Protein AF-A0A3N1AU48-F1 (afdb_monomer_lite)

Secondary structure (DSSP, 8-state):
----PPPSSPTTTTTT-BEEEEES---HHHHHHHHHTTPBPSTT-SS--SEEEEE-GGGG-TTS---TTHHHHHHHHHHHHHHHHHHHHTTSS-EEEEEEEE---SHHHHHHHHHHHHHHHHHHHHHGGGTEEEEEEEE-SS--HHHHHHHHHHHHSGGGTT--S-EEE-PPPP--TT---

Foldseek 3Di:
DPPQDDAPDDFLLQAVAEEEELADDDDPLLVVLLVRNHYDYPPDDPAFGQEYEHACAVLCDQPPDPDPCSLVVSLVSQVVSVVVSVVSCPPHLEHEYEYEYEQHDDDSSVSNLVSQLVVQQVCCVVCVVSLYAYEYEYEHSDHRSRVVSNVSSCRSHCVCSVPHSYYHYDDDPPPDPPDDD

Structure (mmCIF, N/CA/C/O backbone):
data_AF-A0A3N1AU48-F1
#
_entry.id   AF-A0A3N1AU48-F1
#
loop_
_atom_site.group_PDB
_atom_site.id
_atom_site.type_symbol
_atom_site.label_atom_id
_atom_site.label_alt_id
_atom_site.label_comp_id
_atom_site.label_asym_id
_atom_site.label_entity_id
_atom_site.label_seq_id
_atom_site.pdbx_PDB_ins_code
_atom_site.Cartn_x
_atom_site.Cartn_y
_atom_site.Cartn_z
_atom_site.occupancy
_atom_site.B_iso_or_equiv
_atom_site.auth_seq_id
_atom_site.auth_comp_id
_atom_site.auth_asym_id
_atom_site.auth_atom_id
_atom_site.pdbx_PDB_model_num
ATOM 1 N N . MET A 1 1 ? 1.019 16.819 -23.916 1.00 36.50 1 MET A N 1
ATOM 2 C CA . MET A 1 1 ? -0.123 17.226 -23.070 1.00 36.50 1 MET A CA 1
ATOM 3 C C . MET A 1 1 ? -0.534 16.026 -22.232 1.00 36.50 1 MET A C 1
ATOM 5 O O . MET A 1 1 ? -1.068 15.076 -22.783 1.00 36.50 1 MET A O 1
ATOM 9 N N . THR A 1 2 ? -0.212 16.002 -20.940 1.00 41.62 2 THR A N 1
ATOM 10 C CA . THR A 1 2 ? -0.710 14.973 -20.015 1.00 41.62 2 THR A CA 1
ATOM 11 C C . THR A 1 2 ? -2.161 15.295 -19.687 1.00 41.62 2 THR A C 1
ATOM 13 O O . THR A 1 2 ? -2.435 16.234 -18.943 1.00 41.62 2 THR A O 1
ATOM 16 N N . THR A 1 3 ? -3.098 14.564 -20.285 1.00 46.34 3 THR A N 1
ATOM 17 C CA . THR A 1 3 ? -4.510 14.586 -19.889 1.00 46.34 3 THR A CA 1
ATOM 18 C C . THR A 1 3 ? -4.607 14.238 -18.407 1.00 46.34 3 THR A C 1
ATOM 20 O O . THR A 1 3 ? -4.324 13.106 -18.019 1.00 46.34 3 THR A O 1
ATOM 23 N N . SER A 1 4 ? -4.963 15.224 -17.580 1.00 55.22 4 SER A N 1
ATOM 24 C CA . SER A 1 4 ? -5.292 15.010 -16.172 1.00 55.22 4 SER A CA 1
ATOM 25 C C . SER A 1 4 ? -6.537 14.130 -16.118 1.00 55.22 4 SER A C 1
ATOM 27 O O . SER A 1 4 ? -7.616 14.544 -16.544 1.00 55.22 4 SER A O 1
ATOM 29 N N . GLN A 1 5 ? -6.373 12.877 -15.704 1.00 69.00 5 GLN A N 1
ATOM 30 C CA . GLN A 1 5 ? -7.496 11.970 -15.507 1.00 69.00 5 GLN A CA 1
ATOM 31 C C . GLN A 1 5 ? -8.260 12.434 -14.260 1.00 69.00 5 GLN A C 1
ATOM 33 O O . GLN A 1 5 ? -7.636 12.778 -13.261 1.00 69.00 5 GLN A O 1
ATOM 38 N N . ALA A 1 6 ? -9.592 12.487 -14.321 1.00 78.81 6 ALA A N 1
ATOM 39 C CA . ALA A 1 6 ? -10.407 12.825 -13.156 1.00 78.81 6 ALA A CA 1
ATOM 40 C C . ALA A 1 6 ? -10.319 11.710 -12.098 1.00 78.81 6 ALA A C 1
ATOM 42 O O . ALA A 1 6 ? -10.242 10.533 -12.457 1.00 78.81 6 ALA A O 1
ATOM 43 N N . SER A 1 7 ? -10.332 12.088 -10.816 1.00 83.88 7 SER A N 1
ATOM 44 C CA . SER A 1 7 ? -10.373 11.138 -9.697 1.00 83.88 7 SER A CA 1
ATOM 45 C C . SER A 1 7 ? -11.644 10.291 -9.742 1.00 83.88 7 SER A C 1
ATOM 47 O O . SER A 1 7 ? -12.717 10.803 -10.072 1.00 83.88 7 SER A O 1
ATOM 49 N N . CYS A 1 8 ? -11.540 9.014 -9.375 1.00 86.69 8 CYS A N 1
ATOM 50 C CA . CYS A 1 8 ? -12.708 8.167 -9.117 1.00 86.69 8 CYS A CA 1
ATOM 51 C C . CYS A 1 8 ? -13.204 8.233 -7.661 1.00 86.69 8 CYS A C 1
ATOM 53 O O . CYS A 1 8 ? -14.245 7.654 -7.346 1.00 86.69 8 CYS A O 1
ATOM 55 N N . LEU A 1 9 ? -12.487 8.933 -6.776 1.00 87.50 9 LEU A N 1
ATOM 56 C CA . LEU A 1 9 ? -12.892 9.157 -5.394 1.00 87.50 9 LEU A CA 1
ATOM 57 C C . LEU A 1 9 ? -13.677 10.464 -5.258 1.00 87.50 9 LEU A C 1
ATOM 59 O O . LEU A 1 9 ? -13.436 11.447 -5.957 1.00 87.50 9 LEU A O 1
ATOM 63 N N . ALA A 1 10 ? -14.616 10.482 -4.312 1.00 84.62 10 ALA A N 1
ATOM 64 C CA . ALA A 1 10 ? -15.318 11.705 -3.951 1.00 84.62 10 ALA A CA 1
ATOM 65 C C . ALA A 1 10 ? -14.347 12.727 -3.336 1.00 84.62 10 ALA A C 1
ATOM 67 O O . ALA A 1 10 ? -13.411 12.369 -2.615 1.00 84.62 10 ALA A O 1
ATOM 68 N N . ALA A 1 11 ? -14.604 14.015 -3.571 1.00 82.44 11 ALA A N 1
ATOM 69 C CA . ALA A 1 11 ? -13.890 15.081 -2.879 1.00 82.44 11 ALA A CA 1
ATOM 70 C C . ALA A 1 11 ? -14.036 14.907 -1.356 1.00 82.44 11 ALA A C 1
ATOM 72 O O . ALA A 1 11 ? -15.129 14.636 -0.857 1.00 82.44 11 ALA A O 1
ATOM 73 N N . GLY A 1 12 ? -12.931 15.032 -0.620 1.00 82.38 12 GLY A N 1
ATOM 74 C CA . GLY A 1 12 ? -12.924 14.832 0.831 1.00 82.38 12 GLY A CA 1
ATOM 75 C C . GLY A 1 12 ? -12.967 13.369 1.292 1.00 82.38 12 GLY A C 1
ATOM 76 O O . GLY A 1 12 ? -13.109 13.138 2.493 1.00 82.38 12 GLY A O 1
ATOM 77 N N . ALA A 1 13 ? -12.807 12.378 0.404 1.00 85.50 13 ALA A N 1
ATOM 78 C CA . ALA A 1 13 ? -12.743 10.957 0.779 1.00 85.50 13 ALA A CA 1
ATOM 79 C C . ALA A 1 13 ? -11.662 10.632 1.834 1.00 85.50 13 ALA A C 1
ATOM 81 O O . ALA A 1 13 ? -11.768 9.626 2.535 1.00 85.50 13 ALA A O 1
ATOM 82 N N . LEU A 1 14 ? -10.642 11.485 1.966 1.00 86.19 14 LEU A N 1
ATOM 83 C CA . LEU A 1 14 ? -9.545 11.358 2.929 1.00 86.19 14 LEU A CA 1
ATOM 84 C C . LEU A 1 14 ? -9.630 12.367 4.074 1.00 86.19 14 LEU A C 1
ATOM 86 O O . LEU A 1 14 ? -8.651 12.539 4.794 1.00 86.19 14 LEU A O 1
ATOM 90 N N . THR A 1 15 ? -10.772 13.031 4.267 1.00 87.81 15 THR A N 1
ATOM 91 C CA . THR A 1 15 ? -10.934 14.020 5.342 1.00 87.81 15 THR A CA 1
ATOM 92 C C . THR A 1 15 ? -10.573 13.407 6.694 1.00 87.81 15 THR A C 1
ATOM 94 O O . THR A 1 15 ? -11.139 12.394 7.105 1.00 87.81 15 THR A O 1
ATOM 97 N N . GLY A 1 16 ? -9.612 14.027 7.383 1.00 83.19 16 GLY A N 1
ATOM 98 C CA . GLY A 1 16 ? -9.119 13.566 8.682 1.00 83.19 16 GLY A CA 1
ATOM 99 C C . GLY A 1 16 ? -8.144 12.386 8.620 1.00 83.19 16 GLY A C 1
ATOM 100 O O . GLY A 1 16 ? -7.683 11.958 9.673 1.00 83.19 16 GLY A O 1
ATOM 101 N N . ARG A 1 17 ? -7.806 11.885 7.423 1.00 88.62 17 ARG A N 1
ATOM 102 C CA . ARG A 1 17 ? -6.829 10.809 7.231 1.00 88.62 17 ARG A CA 1
ATOM 103 C C . ARG A 1 17 ? -5.424 11.360 7.045 1.00 88.62 17 ARG A C 1
ATOM 105 O O . ARG A 1 17 ? -5.223 12.374 6.371 1.00 88.62 17 ARG A O 1
ATOM 112 N N . THR A 1 18 ? -4.450 10.656 7.601 1.00 91.00 18 THR A N 1
ATOM 113 C CA . THR A 1 18 ? -3.036 11.032 7.556 1.00 91.00 18 THR A CA 1
ATOM 114 C C . THR A 1 18 ? -2.240 9.965 6.819 1.00 91.00 18 THR A C 1
ATOM 116 O O . THR A 1 18 ? -2.317 8.781 7.150 1.00 91.00 18 THR A O 1
ATOM 119 N N . ILE A 1 19 ? -1.466 10.392 5.820 1.00 92.06 19 ILE A N 1
ATOM 120 C CA . ILE A 1 19 ? -0.610 9.517 5.015 1.00 92.06 19 ILE A CA 1
ATOM 121 C C . ILE A 1 19 ? 0.837 9.973 5.176 1.00 92.06 19 ILE A C 1
ATOM 123 O O . ILE A 1 19 ? 1.136 11.157 5.012 1.00 92.06 19 ILE A O 1
ATOM 127 N N . VAL A 1 20 ? 1.730 9.043 5.510 1.00 92.56 20 VAL A N 1
ATOM 128 C CA . VAL A 1 20 ? 3.139 9.333 5.817 1.00 92.56 20 VAL A CA 1
ATOM 129 C C . VAL A 1 20 ? 4.056 8.494 4.939 1.00 92.56 20 VAL A C 1
ATOM 131 O O . VAL A 1 20 ? 3.786 7.322 4.703 1.00 92.56 20 VAL A O 1
ATOM 134 N N . TRP A 1 21 ? 5.164 9.079 4.485 1.00 93.00 21 TRP A N 1
ATOM 135 C CA . TRP A 1 21 ? 6.211 8.371 3.754 1.00 93.00 21 TRP A CA 1
ATOM 136 C C . TRP A 1 21 ? 7.376 8.059 4.686 1.00 93.00 21 TRP A C 1
ATOM 138 O O . TRP A 1 21 ? 7.904 8.959 5.335 1.00 93.00 21 TRP A O 1
ATOM 148 N N . VAL A 1 22 ? 7.782 6.790 4.732 1.00 92.94 22 VAL A N 1
ATOM 149 C CA . VAL A 1 22 ? 8.980 6.329 5.466 1.00 92.94 22 VAL A CA 1
ATOM 150 C C . VAL A 1 22 ? 10.156 6.026 4.541 1.00 92.94 22 VAL A C 1
ATOM 152 O O . VAL A 1 22 ? 11.293 5.930 4.993 1.00 92.94 22 VAL A O 1
ATOM 155 N N . ALA A 1 23 ? 9.887 5.876 3.245 1.00 91.06 23 ALA A N 1
ATOM 156 C CA . ALA A 1 23 ? 10.885 5.720 2.197 1.00 91.06 23 ALA A CA 1
ATOM 157 C C . ALA A 1 23 ? 10.369 6.355 0.901 1.00 91.06 23 ALA A C 1
ATOM 159 O O . ALA A 1 23 ? 9.167 6.307 0.621 1.00 91.06 23 ALA A O 1
ATOM 160 N N . GLY A 1 24 ? 11.290 6.942 0.134 1.00 86.81 24 GLY A N 1
ATOM 161 C CA . GLY A 1 24 ? 10.969 7.769 -1.028 1.00 86.81 24 GLY A CA 1
ATOM 162 C C . GLY A 1 24 ? 10.262 9.074 -0.647 1.00 86.81 24 GLY A C 1
ATOM 163 O O . GLY A 1 24 ? 10.030 9.361 0.529 1.00 86.81 24 GLY A O 1
ATOM 164 N N . ALA A 1 25 ? 9.929 9.883 -1.651 1.00 86.44 25 ALA A N 1
ATOM 165 C CA . ALA A 1 25 ? 9.187 11.124 -1.461 1.00 86.44 25 ALA A CA 1
ATOM 166 C C . ALA A 1 25 ? 8.046 11.220 -2.483 1.00 86.44 25 ALA A C 1
ATOM 168 O O . ALA A 1 25 ? 8.261 10.938 -3.667 1.00 86.44 25 ALA A O 1
ATOM 169 N N . PRO A 1 26 ? 6.835 11.632 -2.068 1.00 89.00 26 PRO A N 1
ATOM 170 C CA . PRO A 1 26 ? 5.759 11.863 -3.013 1.00 89.00 26 PRO A CA 1
ATOM 171 C C . PRO A 1 26 ? 6.129 13.028 -3.932 1.00 89.00 26 PRO A C 1
ATOM 173 O O . PRO A 1 26 ? 6.660 14.052 -3.498 1.00 89.00 26 PRO A O 1
ATOM 176 N N . THR A 1 27 ? 5.822 12.891 -5.221 1.00 89.38 27 THR A N 1
ATOM 177 C CA . THR A 1 27 ? 5.987 14.002 -6.160 1.00 89.38 27 THR A CA 1
ATOM 178 C C . THR A 1 27 ? 5.031 15.144 -5.794 1.00 89.38 27 THR A C 1
ATOM 180 O O . THR A 1 27 ? 3.947 14.883 -5.265 1.00 89.38 27 THR A O 1
ATOM 183 N N . PRO A 1 28 ? 5.351 16.411 -6.125 1.00 89.81 28 PRO A N 1
ATOM 184 C CA . PRO A 1 28 ? 4.457 17.539 -5.847 1.00 89.81 28 PRO A CA 1
ATOM 185 C C . PRO A 1 28 ? 3.042 17.345 -6.410 1.00 89.81 28 PRO A C 1
ATOM 187 O O . PRO A 1 28 ? 2.060 17.709 -5.768 1.00 89.81 28 PRO A O 1
ATOM 190 N N . ALA A 1 29 ? 2.931 16.709 -7.580 1.00 89.62 29 ALA A N 1
ATOM 191 C CA . ALA A 1 29 ? 1.651 16.382 -8.199 1.00 89.62 29 ALA A CA 1
ATOM 192 C C . ALA A 1 29 ? 0.854 15.343 -7.388 1.00 89.62 29 ALA A C 1
ATOM 194 O O . ALA A 1 29 ? -0.354 15.499 -7.223 1.00 89.62 29 ALA A O 1
ATOM 195 N N . LEU A 1 30 ? 1.515 14.307 -6.855 1.00 90.62 30 LEU A N 1
ATOM 196 C CA . LEU A 1 30 ? 0.865 13.314 -5.995 1.00 90.62 30 LEU A CA 1
ATOM 197 C C . LEU A 1 30 ? 0.408 13.943 -4.676 1.00 90.62 30 LEU A C 1
ATOM 199 O O . LEU A 1 30 ? -0.720 13.711 -4.247 1.00 90.62 30 LEU A O 1
ATOM 203 N N . THR A 1 31 ? 1.246 14.789 -4.073 1.00 90.44 31 THR A N 1
ATOM 204 C CA . THR A 1 31 ? 0.895 15.544 -2.864 1.00 90.44 31 THR A CA 1
ATOM 205 C C . THR A 1 31 ? -0.330 16.428 -3.097 1.00 90.44 31 THR A C 1
ATOM 207 O O . THR A 1 31 ? -1.257 16.409 -2.291 1.00 90.44 31 THR A O 1
ATOM 210 N N . ALA A 1 32 ? -0.379 17.155 -4.219 1.00 89.62 32 ALA A N 1
ATOM 211 C CA . ALA A 1 32 ? -1.526 17.989 -4.575 1.00 89.62 32 ALA A CA 1
ATOM 212 C C . ALA A 1 32 ? -2.804 17.163 -4.811 1.00 89.62 32 ALA A C 1
ATOM 214 O O . ALA A 1 32 ? -3.872 17.549 -4.340 1.00 89.62 32 ALA A O 1
ATOM 215 N N . ALA A 1 33 ? -2.701 16.011 -5.483 1.00 90.56 33 ALA A N 1
ATOM 216 C CA . ALA A 1 33 ? -3.840 15.123 -5.714 1.00 90.56 33 ALA A CA 1
ATOM 217 C C . ALA A 1 33 ? -4.414 14.569 -4.397 1.00 90.56 33 ALA A C 1
ATOM 219 O O . ALA A 1 33 ? -5.624 14.610 -4.184 1.00 90.56 33 ALA A O 1
ATOM 220 N N . LEU A 1 34 ? -3.555 14.118 -3.478 1.00 90.81 34 LEU A N 1
ATOM 221 C CA . LEU A 1 34 ? -3.978 13.628 -2.160 1.00 90.81 34 LEU A CA 1
ATOM 222 C C . LEU A 1 34 ? -4.554 14.743 -1.277 1.00 90.81 34 LEU A C 1
ATOM 224 O O . LEU A 1 34 ? -5.540 14.520 -0.574 1.00 90.81 34 LEU A O 1
ATOM 228 N N . ALA A 1 35 ? -3.992 15.953 -1.347 1.00 88.94 35 ALA A N 1
ATOM 229 C CA . ALA A 1 35 ? -4.548 17.122 -0.670 1.00 88.94 35 ALA A CA 1
ATOM 230 C C . ALA A 1 35 ? -5.944 17.480 -1.212 1.00 88.94 35 ALA A C 1
ATOM 232 O O . ALA A 1 35 ? -6.845 17.768 -0.426 1.00 88.94 35 ALA A O 1
ATOM 233 N N . GLY A 1 36 ? -6.162 17.378 -2.529 1.00 87.38 36 GLY A N 1
ATOM 234 C CA . GLY A 1 36 ? -7.481 17.548 -3.152 1.00 87.38 36 GLY A CA 1
ATOM 235 C C . GLY A 1 36 ? -8.522 16.518 -2.691 1.00 87.38 36 GLY A C 1
ATOM 236 O O . GLY A 1 36 ? -9.716 16.810 -2.662 1.00 87.38 36 GLY A O 1
ATOM 237 N N . LEU A 1 37 ? -8.075 15.335 -2.259 1.00 87.69 37 LEU A N 1
ATOM 238 C CA . LEU A 1 37 ? -8.918 14.312 -1.633 1.00 87.69 37 LEU A CA 1
ATOM 239 C C . LEU A 1 37 ? -9.138 14.537 -0.125 1.00 87.69 37 LEU A C 1
ATOM 241 O O . LEU A 1 37 ? -9.941 13.825 0.477 1.00 87.69 37 LEU A O 1
ATOM 245 N N . GLY A 1 38 ? -8.468 15.520 0.485 1.00 86.69 38 GLY A N 1
ATOM 246 C CA . GLY A 1 38 ? -8.615 15.888 1.898 1.00 86.69 38 GLY A CA 1
ATOM 247 C C . GLY A 1 38 ? -7.587 15.271 2.852 1.00 86.69 38 GLY A C 1
ATOM 248 O O . GLY A 1 38 ? -7.783 15.359 4.065 1.00 86.69 38 GLY A O 1
ATOM 249 N N . ALA A 1 39 ? -6.510 14.656 2.343 1.00 86.12 39 ALA A N 1
ATOM 250 C CA . ALA A 1 39 ? -5.462 14.078 3.187 1.00 86.12 39 ALA A CA 1
ATOM 251 C C . ALA A 1 39 ? -4.698 15.165 3.961 1.00 86.12 39 ALA A C 1
ATOM 253 O O . ALA A 1 39 ? -4.319 16.201 3.405 1.00 86.12 39 ALA A O 1
ATOM 254 N N . ARG A 1 40 ? -4.427 14.914 5.245 1.00 82.50 40 ARG A N 1
ATOM 255 C CA . ARG A 1 40 ? -3.678 15.839 6.101 1.00 82.50 40 ARG A CA 1
ATOM 256 C C . ARG A 1 40 ? -2.163 15.644 5.926 1.00 82.50 40 ARG A C 1
ATOM 258 O O . ARG A 1 40 ? -1.707 14.499 5.899 1.00 82.50 40 ARG A O 1
ATOM 265 N N . PRO A 1 41 ? -1.362 16.727 5.859 1.00 68.75 41 PRO A N 1
ATOM 266 C CA . PRO A 1 41 ? 0.091 16.608 5.835 1.00 68.75 41 PRO A CA 1
ATOM 267 C C . PRO A 1 41 ? 0.643 16.053 7.165 1.00 68.75 41 PRO A C 1
ATOM 269 O O . PRO A 1 41 ? 0.029 16.270 8.214 1.00 68.75 41 PRO A O 1
ATOM 272 N N . PRO A 1 42 ? 1.837 15.428 7.162 1.00 63.69 42 PRO A N 1
ATOM 273 C CA . PRO A 1 42 ? 2.423 14.769 8.341 1.00 63.69 42 PRO A CA 1
ATOM 274 C C . PRO A 1 42 ? 2.727 15.686 9.543 1.00 63.69 42 PRO A C 1
ATOM 276 O O . PRO A 1 42 ? 3.040 15.204 10.625 1.00 63.69 42 PRO A O 1
ATOM 279 N N . GLY A 1 43 ? 2.670 17.011 9.375 1.00 50.38 43 GLY A N 1
ATOM 280 C CA . GLY A 1 43 ? 3.285 17.993 10.278 1.00 50.38 43 GLY A CA 1
ATOM 281 C C . GLY A 1 43 ? 2.600 18.263 11.624 1.00 50.38 43 GLY A C 1
ATOM 282 O O . GLY A 1 43 ? 2.917 19.276 12.236 1.00 50.38 43 GLY A O 1
ATOM 283 N N . ALA A 1 44 ? 1.650 17.442 12.088 1.00 47.81 44 ALA A N 1
ATOM 284 C CA . ALA A 1 44 ? 0.903 17.750 13.320 1.00 47.81 44 ALA A CA 1
ATOM 285 C C . ALA A 1 44 ? 0.322 16.537 14.073 1.00 47.81 44 ALA A C 1
ATOM 287 O O . ALA A 1 44 ? -0.641 16.696 14.827 1.00 47.81 44 ALA A O 1
ATOM 288 N N . ALA A 1 45 ? 0.821 15.323 13.844 1.00 52.38 45 ALA A N 1
ATOM 289 C CA . ALA A 1 45 ? 0.149 14.127 14.337 1.00 52.38 45 ALA A CA 1
ATOM 290 C C . ALA A 1 45 ? 0.689 13.696 15.716 1.00 52.38 45 ALA A C 1
ATOM 292 O O . ALA A 1 45 ? 1.730 13.062 15.829 1.00 52.38 45 ALA A O 1
ATOM 293 N N . THR A 1 46 ? -0.055 14.017 16.778 1.00 59.97 46 THR A N 1
ATOM 294 C CA . THR A 1 46 ? 0.003 13.304 18.073 1.00 59.97 46 THR A CA 1
ATOM 295 C C . THR A 1 46 ? -0.667 11.925 17.998 1.00 59.97 46 THR A C 1
ATOM 297 O O . THR A 1 46 ? -0.730 11.197 18.984 1.00 59.97 46 THR A O 1
ATOM 300 N N . THR A 1 47 ? -1.207 11.588 16.827 1.00 74.56 47 THR A N 1
ATOM 301 C CA . THR A 1 47 ? -1.976 10.390 16.508 1.00 74.56 47 THR A CA 1
ATOM 302 C C . THR A 1 47 ? -1.245 9.596 15.424 1.00 74.56 47 THR A C 1
ATOM 304 O O . THR A 1 47 ? -0.628 10.192 14.541 1.00 74.56 47 THR A O 1
ATOM 307 N N . PRO A 1 48 ? -1.289 8.261 15.471 1.00 85.69 48 PRO A N 1
ATOM 308 C CA . PRO A 1 48 ? -0.650 7.435 14.457 1.00 85.69 48 PRO A CA 1
ATOM 309 C C . PRO A 1 48 ? -1.319 7.609 13.081 1.00 85.69 48 PRO A C 1
ATOM 311 O O . PRO A 1 48 ? -2.516 7.903 13.015 1.00 85.69 48 PRO A O 1
ATOM 314 N N . PRO A 1 49 ? -0.564 7.453 11.976 1.00 90.56 49 PRO A N 1
ATOM 315 C CA . PRO A 1 49 ? -1.080 7.647 10.626 1.00 90.56 49 PRO A CA 1
ATOM 316 C C . PRO A 1 49 ? -2.014 6.511 10.190 1.00 90.56 49 PRO A C 1
ATOM 318 O O . PRO A 1 49 ? -1.839 5.360 10.579 1.00 90.56 49 PRO A O 1
ATOM 321 N N . ASP A 1 50 ? -2.965 6.814 9.304 1.00 91.88 50 ASP A N 1
ATOM 322 C CA . ASP A 1 50 ? -3.878 5.813 8.734 1.00 91.88 50 ASP A CA 1
ATOM 323 C C . ASP A 1 50 ? -3.192 4.926 7.692 1.00 91.88 50 ASP A C 1
ATOM 325 O O . ASP A 1 50 ? -3.543 3.753 7.529 1.00 91.88 50 ASP A O 1
ATOM 329 N N . LEU A 1 51 ? -2.222 5.490 6.970 1.00 94.19 51 LEU A N 1
ATOM 330 C CA . LEU A 1 51 ? -1.437 4.788 5.965 1.00 94.19 51 LEU A CA 1
ATOM 331 C C . LEU A 1 51 ? 0.016 5.267 5.981 1.00 94.19 51 LEU A C 1
ATOM 333 O O . LEU A 1 51 ? 0.305 6.457 5.856 1.00 94.19 51 LEU A O 1
ATOM 337 N N . VAL A 1 52 ? 0.934 4.316 6.060 1.00 95.25 52 VAL A N 1
ATOM 338 C CA . VAL A 1 52 ? 2.360 4.518 5.835 1.00 95.25 52 VAL A CA 1
ATOM 339 C C . VAL A 1 52 ? 2.725 3.982 4.456 1.00 95.25 52 VAL A C 1
ATOM 341 O O . VAL A 1 52 ? 2.377 2.856 4.105 1.00 95.25 52 VAL A O 1
ATOM 344 N N . VAL A 1 53 ? 3.447 4.774 3.674 1.00 95.56 53 VAL A N 1
ATOM 345 C CA . VAL A 1 53 ? 3.923 4.424 2.338 1.00 95.56 53 VAL A CA 1
ATOM 346 C C . VAL A 1 53 ? 5.443 4.285 2.364 1.00 95.56 53 VAL A C 1
ATOM 348 O O . VAL A 1 53 ? 6.166 5.180 2.805 1.00 95.56 53 VAL A O 1
ATOM 351 N N . ALA A 1 54 ? 5.933 3.156 1.867 1.00 95.25 54 ALA A N 1
ATOM 352 C CA . ALA A 1 54 ? 7.338 2.944 1.562 1.00 95.25 54 ALA A CA 1
ATOM 353 C C . ALA A 1 54 ? 7.491 2.880 0.043 1.00 95.25 54 ALA A C 1
ATOM 355 O O . ALA A 1 54 ? 7.163 1.868 -0.579 1.00 95.25 54 ALA A O 1
ATOM 356 N N . ASP A 1 55 ? 7.947 3.973 -0.558 1.00 92.62 55 ASP A N 1
ATOM 357 C CA . ASP A 1 55 ? 8.151 4.060 -1.996 1.00 92.62 55 ASP A CA 1
ATOM 358 C C . ASP A 1 55 ? 9.588 3.686 -2.367 1.00 92.62 55 ASP A C 1
ATOM 360 O O . ASP A 1 55 ? 10.544 4.401 -2.070 1.00 92.62 55 ASP A O 1
ATOM 364 N N . LEU A 1 56 ? 9.731 2.526 -3.003 1.00 90.12 56 LEU A N 1
ATOM 365 C CA . LEU A 1 56 ? 11.007 1.914 -3.365 1.00 90.12 56 LEU A CA 1
ATOM 366 C C . LEU A 1 56 ? 11.236 1.934 -4.881 1.00 90.12 56 LEU A C 1
ATOM 368 O O . LEU A 1 56 ? 12.183 1.311 -5.365 1.00 90.12 56 LEU A O 1
ATOM 372 N N . ARG A 1 57 ? 10.389 2.629 -5.651 1.00 85.56 57 ARG A N 1
ATOM 373 C CA . ARG A 1 57 ? 10.460 2.648 -7.125 1.00 85.56 57 ARG A CA 1
ATOM 374 C C . ARG A 1 57 ? 11.793 3.191 -7.640 1.00 85.56 57 ARG A C 1
ATOM 376 O O . ARG A 1 57 ? 12.374 2.620 -8.562 1.00 85.56 57 ARG A O 1
ATOM 383 N N . ASP A 1 58 ? 12.352 4.195 -6.970 1.00 73.06 58 ASP A N 1
ATOM 384 C CA . ASP A 1 58 ? 13.667 4.754 -7.319 1.00 73.06 58 ASP A CA 1
ATOM 385 C C . ASP A 1 58 ? 14.829 3.791 -7.016 1.00 73.06 58 ASP A C 1
ATOM 387 O O . ASP A 1 58 ? 15.896 3.878 -7.625 1.00 73.06 58 ASP A O 1
ATOM 391 N N . SER A 1 59 ? 14.613 2.792 -6.150 1.00 69.00 59 SER A N 1
ATOM 392 C CA . SER A 1 59 ? 15.598 1.726 -5.900 1.00 69.00 59 SER A CA 1
ATOM 393 C C . SER A 1 59 ? 15.704 0.753 -7.090 1.00 69.00 59 SER A C 1
ATOM 395 O O . SER A 1 59 ? 16.697 0.031 -7.257 1.00 69.00 59 SER A O 1
ATOM 397 N N . VAL A 1 60 ? 14.707 0.768 -7.981 1.00 58.12 60 VAL A N 1
ATOM 398 C CA . VAL A 1 60 ? 14.591 -0.076 -9.175 1.00 58.12 60 VAL A CA 1
ATOM 399 C C . VAL A 1 60 ? 14.693 0.779 -10.454 1.00 58.12 60 VAL A C 1
ATOM 401 O O . VAL A 1 60 ? 13.816 0.773 -11.298 1.00 58.12 60 VAL A O 1
ATOM 404 N N . ALA A 1 61 ? 15.776 1.541 -10.649 1.00 52.22 61 ALA A N 1
ATOM 405 C CA . ALA A 1 61 ? 16.133 2.084 -11.969 1.00 52.22 61 ALA A CA 1
ATOM 406 C C . ALA A 1 61 ? 16.073 1.011 -13.100 1.00 52.22 61 ALA A C 1
ATOM 408 O O . ALA A 1 61 ? 16.834 0.037 -13.023 1.00 52.22 61 ALA A O 1
ATOM 409 N N . PRO A 1 62 ? 15.251 1.193 -14.156 1.00 49.56 62 PRO A N 1
ATOM 410 C CA . PRO A 1 62 ? 14.965 0.184 -15.189 1.00 49.56 62 PRO A CA 1
ATOM 411 C C . PRO A 1 62 ? 16.101 -0.042 -16.199 1.00 49.56 62 PRO A C 1
ATOM 413 O O . PRO A 1 62 ? 16.057 -0.994 -16.969 1.00 49.56 62 PRO A O 1
ATOM 416 N N . THR A 1 63 ? 17.120 0.820 -16.212 1.00 49.16 63 THR A N 1
ATOM 417 C CA . THR A 1 63 ? 18.205 0.817 -17.211 1.00 49.16 63 THR A CA 1
ATOM 418 C C . THR A 1 63 ? 19.533 0.271 -16.698 1.00 49.16 63 THR A C 1
ATOM 420 O O . THR A 1 63 ? 20.475 0.109 -17.472 1.00 49.16 63 THR A O 1
ATOM 423 N N . ALA A 1 64 ? 19.646 -0.020 -15.402 1.00 51.75 64 ALA A N 1
ATOM 424 C CA . ALA A 1 64 ? 20.850 -0.646 -14.880 1.00 51.75 64 ALA A CA 1
ATOM 425 C C . ALA A 1 64 ? 20.801 -2.145 -15.189 1.00 51.75 64 ALA A C 1
ATOM 427 O O . ALA A 1 64 ? 19.914 -2.841 -14.695 1.00 51.75 64 ALA A O 1
ATOM 428 N N . VAL A 1 65 ? 21.767 -2.594 -16.000 1.00 54.88 65 VAL A N 1
ATOM 429 C CA . VAL A 1 65 ? 22.126 -3.999 -16.250 1.00 54.88 65 VAL A CA 1
ATOM 430 C C . VAL A 1 65 ? 21.844 -4.841 -15.014 1.00 54.88 65 VAL A C 1
ATOM 432 O O . VAL A 1 65 ? 22.202 -4.433 -13.906 1.00 54.88 65 VAL A O 1
ATOM 435 N N . ASP A 1 66 ? 21.201 -5.987 -15.226 1.00 59.72 66 ASP A N 1
ATOM 436 C CA . ASP A 1 66 ? 20.763 -6.901 -14.181 1.00 59.72 66 ASP A CA 1
ATOM 437 C C . ASP A 1 66 ? 21.937 -7.258 -13.255 1.00 59.72 66 ASP A C 1
ATOM 439 O O . ASP A 1 66 ? 22.798 -8.076 -13.581 1.00 59.72 66 ASP A O 1
ATOM 443 N N . ARG A 1 67 ? 22.058 -6.532 -12.136 1.00 62.97 67 ARG A N 1
ATOM 444 C CA . ARG A 1 67 ? 23.212 -6.650 -11.247 1.00 62.97 67 ARG A CA 1
ATOM 445 C C . ARG A 1 67 ? 22.896 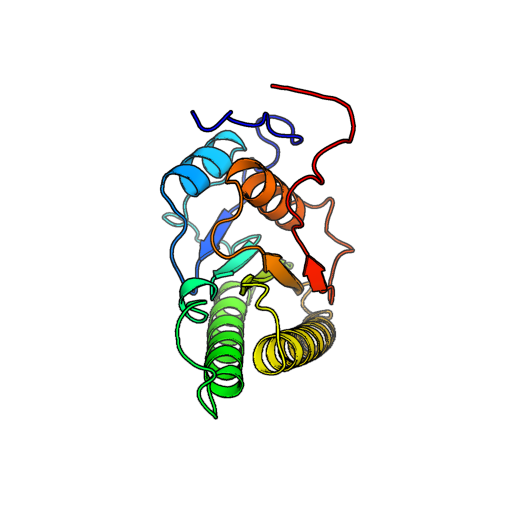-7.723 -10.212 1.00 62.97 67 ARG A C 1
ATOM 447 O O . ARG A 1 67 ? 21.890 -7.586 -9.504 1.00 62.97 67 ARG A O 1
ATOM 454 N N . PRO A 1 68 ? 23.753 -8.745 -10.054 1.00 65.50 68 PRO A N 1
ATOM 455 C CA . PRO A 1 68 ? 23.572 -9.727 -8.995 1.00 65.50 68 PRO A CA 1
ATOM 456 C C . PRO A 1 68 ? 23.446 -9.024 -7.634 1.00 65.50 68 PRO A C 1
ATOM 458 O O . PRO A 1 68 ? 24.176 -8.078 -7.336 1.00 65.50 68 PRO A O 1
ATOM 461 N N . GLY A 1 69 ? 22.467 -9.449 -6.831 1.00 76.12 69 GLY A N 1
ATOM 462 C CA . GLY A 1 69 ? 22.186 -8.885 -5.503 1.00 76.12 69 GLY A CA 1
ATOM 463 C C . GLY A 1 69 ? 21.226 -7.690 -5.475 1.00 76.12 69 GLY A C 1
ATOM 464 O O . GLY A 1 69 ? 20.793 -7.295 -4.391 1.00 76.12 69 GLY A O 1
ATOM 465 N N . ARG A 1 70 ? 20.814 -7.144 -6.627 1.00 79.88 70 ARG A N 1
ATOM 466 C CA . ARG A 1 70 ? 19.887 -6.003 -6.666 1.00 79.88 70 ARG A CA 1
ATOM 467 C C . ARG A 1 70 ? 18.540 -6.299 -6.007 1.00 79.88 70 ARG A C 1
ATOM 469 O O . ARG A 1 70 ? 18.069 -5.496 -5.205 1.00 79.88 70 ARG A O 1
ATOM 476 N N . ALA A 1 71 ? 17.944 -7.450 -6.321 1.00 84.31 71 ALA A N 1
ATOM 477 C CA . ALA A 1 71 ? 16.688 -7.869 -5.706 1.00 84.31 71 ALA A CA 1
ATOM 478 C C . ALA A 1 71 ? 16.807 -7.927 -4.172 1.00 84.31 71 ALA A C 1
ATOM 480 O O . ALA A 1 71 ? 15.959 -7.399 -3.458 1.00 84.31 71 ALA A O 1
ATOM 481 N N . GLY A 1 72 ? 17.913 -8.482 -3.667 1.00 88.50 72 GLY A N 1
ATOM 482 C CA . GLY A 1 72 ? 18.197 -8.561 -2.233 1.00 88.50 72 GLY A CA 1
ATOM 483 C C . GLY A 1 72 ? 18.336 -7.192 -1.559 1.00 88.50 72 GLY A C 1
ATOM 484 O O . GLY A 1 72 ? 17.816 -6.999 -0.460 1.00 88.50 72 GLY A O 1
ATOM 485 N N . ALA A 1 73 ? 18.971 -6.220 -2.221 1.00 87.56 73 ALA A N 1
ATOM 486 C CA . ALA A 1 73 ? 19.095 -4.859 -1.698 1.00 87.56 73 ALA A CA 1
ATOM 487 C C . ALA A 1 73 ? 17.727 -4.167 -1.561 1.00 87.56 73 ALA A C 1
ATOM 489 O O . ALA A 1 73 ? 17.431 -3.580 -0.521 1.00 87.56 73 ALA A O 1
ATOM 490 N N . VAL A 1 74 ? 16.862 -4.288 -2.574 1.00 89.06 74 VAL A N 1
ATOM 491 C CA . VAL A 1 74 ? 15.506 -3.712 -2.544 1.00 89.06 74 VAL A CA 1
ATOM 492 C C . VAL A 1 74 ? 14.639 -4.397 -1.488 1.00 89.06 74 VAL A C 1
ATOM 494 O O . VAL A 1 74 ? 13.929 -3.713 -0.761 1.00 89.06 74 VAL A O 1
ATOM 497 N N . LEU A 1 75 ? 14.718 -5.725 -1.346 1.00 92.38 75 LEU A N 1
ATOM 498 C CA . LEU A 1 75 ? 13.981 -6.451 -0.304 1.00 92.38 75 LEU A CA 1
ATOM 499 C C . LEU A 1 75 ? 14.463 -6.080 1.106 1.00 92.38 75 LEU A C 1
ATOM 501 O O . LEU A 1 75 ? 13.646 -5.909 2.009 1.00 92.38 75 LEU A O 1
ATOM 505 N N . THR A 1 76 ? 15.769 -5.876 1.291 1.00 93.88 76 THR A N 1
ATOM 506 C CA . THR A 1 76 ? 16.330 -5.361 2.552 1.00 93.88 76 THR A CA 1
ATOM 507 C C . THR A 1 76 ? 15.816 -3.952 2.858 1.00 93.88 76 THR A C 1
ATOM 509 O O . THR A 1 76 ? 15.426 -3.666 3.994 1.00 93.88 76 THR A O 1
ATOM 512 N N . ALA A 1 77 ? 15.763 -3.076 1.851 1.00 92.75 77 ALA A N 1
ATOM 513 C CA . ALA A 1 77 ? 15.194 -1.738 1.993 1.00 92.75 77 ALA A CA 1
ATOM 514 C C . ALA A 1 77 ? 13.691 -1.794 2.316 1.00 92.75 77 ALA A C 1
ATOM 516 O O . ALA A 1 77 ? 13.240 -1.092 3.218 1.00 92.75 77 ALA A O 1
ATOM 517 N N . ALA A 1 78 ? 12.936 -2.681 1.658 1.00 94.94 78 ALA A N 1
ATOM 518 C CA . ALA A 1 78 ? 11.519 -2.906 1.930 1.00 94.94 78 ALA A CA 1
ATOM 519 C C . ALA A 1 78 ? 11.280 -3.361 3.371 1.00 94.94 78 ALA A C 1
ATOM 521 O O . ALA A 1 78 ? 10.418 -2.815 4.053 1.00 94.94 78 ALA A O 1
ATOM 522 N N . PHE A 1 79 ? 12.075 -4.315 3.858 1.00 96.19 79 PHE A N 1
ATOM 523 C CA . PHE A 1 79 ? 11.989 -4.790 5.236 1.00 96.19 79 PHE A CA 1
ATOM 524 C C . PHE A 1 79 ? 12.350 -3.693 6.249 1.00 96.19 79 PHE A C 1
ATOM 526 O O . PHE A 1 79 ? 11.654 -3.517 7.248 1.00 96.19 79 PHE A O 1
ATOM 533 N N . THR A 1 80 ? 13.396 -2.910 5.977 1.00 95.69 80 THR A N 1
ATOM 534 C CA . THR A 1 80 ? 13.804 -1.788 6.839 1.00 95.69 80 THR A CA 1
ATOM 535 C C . THR A 1 80 ? 12.718 -0.711 6.902 1.00 95.69 80 THR A C 1
ATOM 537 O O . THR A 1 80 ? 12.342 -0.275 7.989 1.00 95.69 80 THR A O 1
ATOM 540 N N . ALA A 1 81 ? 12.153 -0.334 5.752 1.00 95.19 81 ALA A N 1
ATOM 541 C CA . ALA A 1 81 ? 11.058 0.628 5.671 1.00 95.19 81 ALA A CA 1
ATOM 542 C C . ALA A 1 81 ? 9.780 0.102 6.341 1.00 95.19 81 ALA A C 1
ATOM 544 O O . ALA A 1 81 ? 9.088 0.858 7.017 1.00 95.19 81 ALA A O 1
ATOM 545 N N . ALA A 1 82 ? 9.492 -1.198 6.219 1.00 96.19 82 ALA A N 1
ATOM 546 C CA . ALA A 1 82 ? 8.378 -1.824 6.918 1.00 96.19 82 ALA A CA 1
ATOM 547 C C . ALA A 1 82 ? 8.535 -1.712 8.441 1.00 96.19 82 ALA A C 1
ATOM 549 O O . ALA A 1 82 ? 7.575 -1.355 9.119 1.00 96.19 82 ALA A O 1
ATOM 550 N N . ARG A 1 83 ? 9.739 -1.947 8.985 1.00 95.44 83 ARG A N 1
ATOM 551 C CA . ARG A 1 83 ? 10.004 -1.768 10.425 1.00 95.44 83 ARG A CA 1
ATOM 552 C C . ARG A 1 83 ? 9.790 -0.323 10.872 1.00 95.44 83 ARG A C 1
ATOM 554 O O . ARG A 1 83 ? 9.051 -0.108 11.822 1.00 95.44 83 ARG A O 1
ATOM 561 N N . ALA A 1 84 ? 10.337 0.647 10.140 1.00 93.62 84 ALA A N 1
ATOM 562 C CA . ALA A 1 84 ? 10.105 2.062 10.433 1.00 93.62 84 ALA A CA 1
ATOM 563 C C . ALA A 1 84 ? 8.608 2.426 10.372 1.00 93.62 84 ALA A C 1
ATOM 565 O O . ALA A 1 84 ? 8.101 3.154 11.222 1.00 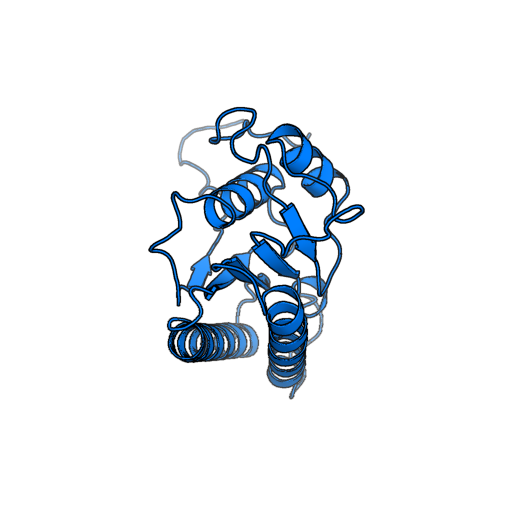93.62 84 ALA A O 1
ATOM 566 N N . GLY A 1 85 ? 7.873 1.880 9.398 1.00 93.19 85 GLY A N 1
ATOM 567 C CA . GLY A 1 85 ? 6.428 2.068 9.299 1.00 93.19 85 GLY A CA 1
ATOM 568 C C . GLY A 1 85 ? 5.654 1.429 10.448 1.00 93.19 85 GLY A C 1
ATOM 569 O O . GLY A 1 85 ? 4.710 2.032 10.952 1.00 93.19 85 GLY A O 1
ATOM 570 N N . ARG A 1 86 ? 6.073 0.249 10.917 1.00 93.94 86 ARG A N 1
ATOM 571 C CA . ARG A 1 86 ? 5.498 -0.390 12.106 1.00 93.94 86 ARG A CA 1
ATOM 572 C C . ARG A 1 86 ? 5.658 0.488 13.338 1.00 93.94 86 ARG A C 1
ATOM 574 O O . ARG A 1 86 ? 4.696 0.628 14.086 1.00 93.94 86 ARG A O 1
ATOM 581 N N . ASP A 1 87 ? 6.827 1.087 13.537 1.00 92.25 87 ASP A N 1
ATOM 582 C CA . ASP A 1 87 ? 7.082 1.944 14.699 1.00 92.25 87 ASP A CA 1
ATOM 583 C C . ASP A 1 87 ? 6.126 3.150 14.719 1.00 92.25 87 ASP A C 1
ATOM 585 O O . ASP A 1 87 ? 5.600 3.497 15.773 1.00 92.25 87 ASP A O 1
ATOM 589 N N . LEU A 1 88 ? 5.800 3.713 13.547 1.00 90.69 88 LEU A N 1
ATOM 590 C CA . LEU A 1 88 ? 4.803 4.785 13.415 1.00 90.69 88 LEU A CA 1
ATOM 591 C C . LEU A 1 88 ? 3.357 4.319 13.640 1.00 90.69 88 LEU A C 1
ATOM 593 O O . LEU A 1 88 ? 2.524 5.102 14.088 1.00 90.69 88 LEU A O 1
ATOM 597 N N . LEU A 1 89 ? 3.047 3.067 13.303 1.00 91.00 89 LEU A N 1
ATOM 598 C CA . LEU A 1 89 ? 1.716 2.470 13.463 1.00 91.00 89 LEU A CA 1
ATOM 599 C C . LEU A 1 89 ? 1.505 1.859 14.858 1.00 91.00 89 LEU A C 1
ATOM 601 O O . LEU A 1 89 ? 0.393 1.462 15.208 1.00 91.00 89 LEU A O 1
ATOM 605 N N . THR A 1 90 ? 2.558 1.760 15.669 1.00 81.12 90 THR A N 1
ATOM 606 C CA . THR A 1 90 ? 2.484 1.171 17.008 1.00 81.12 90 THR A CA 1
ATOM 607 C C . THR A 1 90 ? 1.727 2.108 17.949 1.00 81.12 90 THR A C 1
ATOM 609 O O . THR A 1 90 ? 1.988 3.304 18.001 1.00 81.12 90 THR A O 1
ATOM 612 N N . GLY A 1 91 ? 0.762 1.565 18.698 1.00 69.12 91 GLY A N 1
ATOM 613 C CA . GLY A 1 91 ? -0.136 2.356 19.551 1.00 69.12 91 GLY A CA 1
ATOM 614 C C . GLY A 1 91 ? -1.365 2.914 18.822 1.00 69.12 91 GLY A C 1
ATOM 615 O O . GLY A 1 91 ? -2.224 3.521 19.458 1.00 69.12 91 GLY A O 1
ATOM 616 N N . ALA A 1 92 ? -1.485 2.674 17.513 1.00 66.75 92 ALA A N 1
ATOM 617 C CA . ALA A 1 92 ? -2.710 2.911 16.762 1.00 66.75 92 ALA A CA 1
ATOM 618 C C . ALA A 1 92 ? -3.768 1.847 17.055 1.00 66.75 92 ALA A C 1
ATOM 620 O O . ALA A 1 92 ? -3.448 0.696 17.342 1.00 66.75 92 ALA A O 1
ATOM 621 N N . THR A 1 93 ? -5.041 2.199 16.875 1.00 74.12 93 THR A N 1
ATOM 622 C CA . THR A 1 93 ? -6.150 1.228 16.812 1.00 74.12 93 THR A CA 1
ATOM 623 C C . THR A 1 93 ? -6.164 0.426 15.499 1.00 74.12 93 THR A C 1
ATOM 625 O O . THR A 1 93 ? -7.108 -0.315 15.232 1.00 74.12 93 THR A O 1
ATOM 628 N N . GLY A 1 94 ? -5.126 0.581 14.673 1.00 82.69 94 GLY A N 1
ATOM 629 C CA . GLY A 1 94 ? -4.933 -0.062 13.383 1.00 82.69 94 GLY A CA 1
ATOM 630 C C . GLY A 1 94 ? -4.277 0.885 12.380 1.00 82.69 94 GLY A C 1
ATOM 631 O O . GLY A 1 94 ? -3.869 1.992 12.721 1.00 82.69 94 GLY A O 1
ATOM 632 N N . GLY A 1 95 ? -4.181 0.459 11.124 1.00 92.06 95 GLY A N 1
ATOM 633 C CA . GLY A 1 95 ? -3.654 1.299 10.049 1.00 92.06 95 GLY A CA 1
ATOM 634 C C . GLY A 1 95 ? -3.262 0.495 8.821 1.00 92.06 95 GLY A C 1
ATOM 635 O O . GLY A 1 95 ? -3.697 -0.647 8.642 1.00 92.06 95 GLY A O 1
ATOM 636 N N . GLY A 1 96 ? -2.465 1.100 7.948 1.00 95.19 96 GLY A N 1
ATOM 637 C CA . GLY A 1 96 ? -1.994 0.476 6.720 1.00 95.19 96 GLY A CA 1
ATOM 638 C C . GLY A 1 96 ? -0.506 0.697 6.484 1.00 95.19 96 GLY A C 1
ATOM 639 O O . GLY A 1 96 ? 0.003 1.785 6.725 1.00 95.19 96 GLY A O 1
ATOM 640 N N . LEU A 1 97 ? 0.173 -0.304 5.936 1.00 97.06 97 LEU A N 1
ATOM 641 C CA . LEU A 1 97 ? 1.481 -0.190 5.303 1.00 97.06 97 LEU A CA 1
ATOM 642 C C . LEU A 1 97 ? 1.342 -0.545 3.819 1.00 97.06 97 LEU A C 1
ATOM 644 O O . LEU A 1 97 ? 0.858 -1.626 3.473 1.00 97.06 97 LEU A O 1
ATOM 648 N N . LEU A 1 98 ? 1.807 0.349 2.951 1.00 97.56 98 LEU A N 1
ATOM 649 C CA . LEU A 1 98 ? 1.893 0.142 1.512 1.00 97.56 98 LEU A CA 1
ATOM 650 C C . LEU A 1 98 ? 3.355 0.121 1.064 1.00 97.56 98 LEU A C 1
ATOM 652 O O . LEU A 1 98 ? 4.030 1.151 1.070 1.00 97.56 98 LEU A O 1
ATOM 656 N N . LEU A 1 99 ? 3.826 -1.044 0.623 1.00 96.69 99 LEU A N 1
ATOM 657 C CA . LEU A 1 99 ? 5.127 -1.193 -0.029 1.00 96.69 99 LEU A CA 1
ATOM 658 C C . LEU A 1 99 ? 4.964 -0.954 -1.532 1.00 96.69 99 LEU A C 1
ATOM 660 O O . LEU A 1 99 ? 4.266 -1.716 -2.192 1.00 96.69 99 LEU A O 1
ATOM 664 N N . THR A 1 100 ? 5.595 0.075 -2.091 1.00 9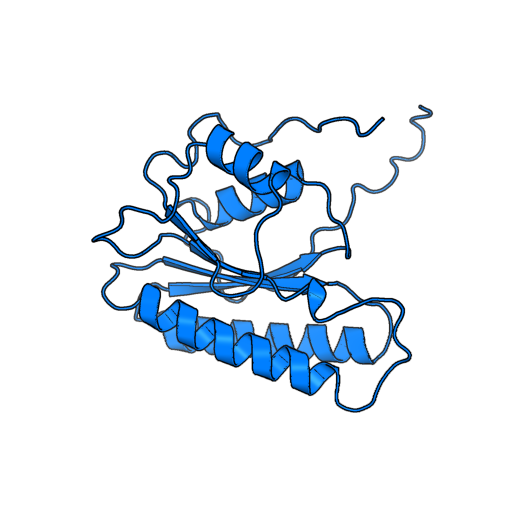3.69 100 THR A N 1
ATOM 665 C CA . THR A 1 100 ? 5.505 0.373 -3.528 1.00 93.69 100 THR A CA 1
ATOM 666 C C . THR A 1 100 ? 6.828 0.068 -4.214 1.00 93.69 100 THR A C 1
ATOM 668 O O . THR A 1 100 ? 7.876 0.515 -3.754 1.00 93.69 100 THR A O 1
ATOM 671 N N . ALA A 1 101 ? 6.796 -0.666 -5.322 1.00 90.75 101 ALA A N 1
ATOM 672 C CA . ALA A 1 101 ? 7.976 -0.960 -6.129 1.00 90.75 101 ALA A CA 1
ATOM 673 C C . ALA A 1 101 ? 7.650 -0.897 -7.624 1.00 90.75 101 ALA A C 1
ATOM 675 O O . ALA A 1 101 ? 6.490 -0.976 -8.031 1.00 90.75 101 ALA A O 1
ATOM 676 N N . ALA A 1 102 ? 8.687 -0.731 -8.443 1.00 86.50 102 ALA A N 1
ATOM 677 C CA . ALA A 1 102 ? 8.520 -0.749 -9.884 1.00 86.50 102 ALA A CA 1
ATOM 678 C C . ALA A 1 102 ? 8.318 -2.184 -10.381 1.00 86.50 102 ALA A C 1
ATOM 680 O O . ALA A 1 102 ? 9.043 -3.095 -9.976 1.00 86.50 102 ALA A O 1
ATOM 681 N N . ASP A 1 103 ? 7.359 -2.364 -11.280 1.00 86.06 103 ASP A N 1
ATOM 682 C CA . ASP A 1 103 ? 7.165 -3.594 -12.031 1.00 86.06 103 ASP A CA 1
ATOM 683 C C . ASP A 1 103 ? 8.211 -3.652 -13.149 1.00 86.06 103 ASP A C 1
ATOM 685 O O . ASP A 1 103 ? 8.103 -2.977 -14.177 1.00 86.06 103 ASP A O 1
ATOM 689 N N . ALA A 1 104 ? 9.289 -4.387 -12.892 1.00 80.88 104 ALA A N 1
ATOM 690 C CA . ALA A 1 104 ? 10.371 -4.585 -13.843 1.00 80.88 104 ALA A CA 1
ATOM 691 C C . ALA A 1 104 ? 10.189 -5.932 -14.560 1.00 80.88 104 ALA A C 1
ATOM 693 O O . ALA A 1 104 ? 9.908 -6.935 -13.905 1.00 80.88 104 ALA A O 1
ATOM 694 N N . PRO A 1 105 ? 10.384 -6.012 -15.886 1.00 81.38 105 PRO 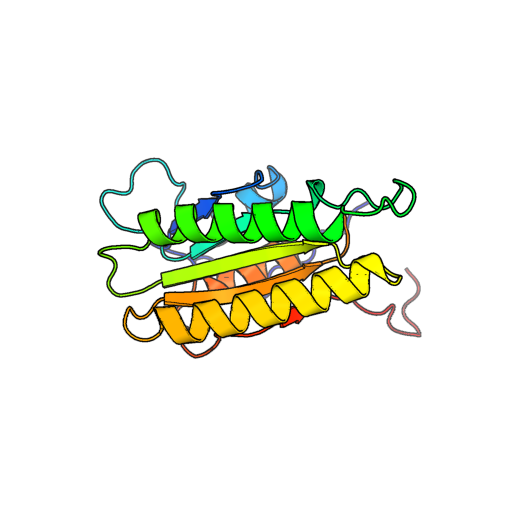A N 1
ATOM 695 C CA . PRO A 1 105 ? 10.411 -7.294 -16.577 1.00 81.38 105 PRO A CA 1
ATOM 696 C C . PRO A 1 105 ? 11.700 -8.074 -16.262 1.00 81.38 105 PRO A C 1
ATOM 698 O O . PRO A 1 105 ? 12.714 -7.509 -15.850 1.00 81.38 105 PRO A O 1
ATOM 701 N N . GLY A 1 106 ? 11.679 -9.384 -16.519 1.00 84.56 106 GLY A N 1
ATOM 702 C CA . GLY A 1 106 ? 12.854 -10.254 -16.401 1.00 84.56 106 GLY A CA 1
ATOM 703 C C . GLY A 1 106 ? 13.030 -10.915 -15.025 1.00 84.56 106 GLY A C 1
ATOM 704 O O . GLY A 1 106 ? 12.183 -10.774 -14.140 1.00 84.56 106 GLY A O 1
ATOM 705 N N . PRO A 1 107 ? 14.121 -11.680 -14.837 1.00 85.25 107 PRO A N 1
ATOM 706 C CA . PRO A 1 107 ? 14.297 -12.549 -13.673 1.00 85.25 107 PRO A CA 1
ATOM 707 C C . PRO A 1 107 ? 14.418 -11.775 -12.355 1.00 85.25 107 PRO A C 1
ATOM 709 O O . PRO A 1 107 ? 13.816 -12.178 -11.361 1.00 85.25 107 PRO A O 1
ATOM 712 N N . THR A 1 108 ? 15.113 -10.634 -12.333 1.00 82.94 108 THR A N 1
ATOM 713 C CA . THR A 1 108 ? 15.170 -9.778 -11.135 1.00 82.94 108 THR A CA 1
ATOM 714 C C . THR A 1 108 ? 13.818 -9.181 -10.779 1.00 82.94 108 THR A C 1
ATOM 716 O O . THR A 1 108 ? 13.470 -9.134 -9.602 1.00 82.94 108 THR A O 1
ATOM 719 N N . GLY A 1 109 ? 13.027 -8.774 -11.770 1.00 84.50 109 GLY A N 1
ATOM 720 C CA . GLY A 1 109 ? 11.660 -8.312 -11.550 1.00 84.50 109 GLY A CA 1
ATOM 721 C C . GLY A 1 109 ? 10.753 -9.399 -10.978 1.00 84.50 109 GLY A C 1
ATOM 722 O O . GLY A 1 109 ? 10.071 -9.174 -9.981 1.00 84.50 109 GLY A O 1
ATOM 723 N N . ALA A 1 110 ? 10.830 -10.615 -11.524 1.00 87.56 110 ALA A N 1
ATOM 724 C CA . ALA A 1 110 ? 10.111 -11.774 -10.996 1.00 87.56 110 ALA A CA 1
ATOM 725 C C . ALA A 1 110 ? 10.540 -12.119 -9.556 1.00 87.56 110 ALA A C 1
ATOM 727 O O . ALA A 1 110 ? 9.692 -12.384 -8.702 1.00 87.56 110 ALA A O 1
ATOM 728 N N . ALA A 1 111 ? 11.842 -12.061 -9.257 1.00 89.88 111 ALA A N 1
ATOM 729 C CA . ALA A 1 111 ? 12.364 -12.276 -7.910 1.00 89.88 111 ALA A CA 1
ATOM 730 C C . ALA A 1 111 ? 11.891 -11.194 -6.924 1.00 89.88 111 ALA A C 1
ATOM 732 O O . ALA A 1 111 ? 11.506 -11.514 -5.799 1.00 89.88 111 ALA A O 1
ATOM 733 N N . LEU A 1 112 ? 11.870 -9.925 -7.347 1.00 88.94 112 LEU A N 1
ATOM 734 C CA . LEU A 1 112 ? 11.322 -8.815 -6.564 1.00 88.94 112 LEU A CA 1
ATOM 735 C C . LEU A 1 112 ? 9.829 -8.997 -6.299 1.00 88.94 112 LEU A C 1
ATOM 737 O O . LEU A 1 112 ? 9.401 -8.867 -5.155 1.00 88.94 112 LEU A O 1
ATOM 741 N N . HIS A 1 113 ? 9.052 -9.342 -7.326 1.00 90.88 113 HIS A N 1
ATOM 742 C CA . HIS A 1 113 ? 7.622 -9.607 -7.203 1.00 90.88 113 HIS A CA 1
ATOM 743 C C . HIS A 1 113 ? 7.358 -10.722 -6.186 1.00 90.88 113 HIS A C 1
ATOM 745 O O . HIS A 1 113 ? 6.560 -10.548 -5.262 1.00 90.88 113 HIS A O 1
ATOM 751 N N . ALA A 1 114 ? 8.049 -11.857 -6.324 1.00 93.88 114 ALA A N 1
ATOM 752 C CA . ALA A 1 114 ? 7.906 -12.995 -5.421 1.00 93.88 114 ALA A CA 1
ATOM 753 C C . ALA A 1 114 ? 8.331 -12.641 -3.987 1.00 93.88 114 ALA A C 1
ATOM 755 O O . ALA A 1 114 ? 7.606 -12.938 -3.035 1.00 93.88 114 ALA A O 1
ATOM 756 N N . GLY A 1 115 ? 9.470 -11.959 -3.832 1.00 94.81 115 GLY A N 1
ATOM 757 C CA . GLY A 1 115 ? 9.992 -11.539 -2.534 1.00 94.81 115 GLY A CA 1
ATOM 758 C C . GLY A 1 115 ? 9.078 -10.543 -1.820 1.00 94.81 115 GLY A C 1
ATOM 759 O O . GLY A 1 115 ? 8.770 -10.738 -0.647 1.00 94.81 115 GLY A O 1
ATOM 760 N N . LEU A 1 116 ? 8.586 -9.520 -2.526 1.00 94.56 116 LEU A N 1
ATOM 761 C CA . LEU A 1 116 ? 7.637 -8.546 -1.980 1.00 94.56 116 LEU A CA 1
ATOM 762 C C . LEU A 1 116 ? 6.305 -9.207 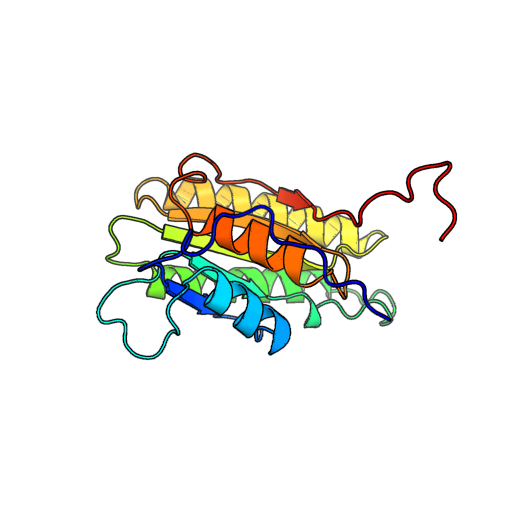-1.634 1.00 94.56 116 LEU A C 1
ATOM 764 O O . LEU A 1 116 ? 5.785 -8.969 -0.552 1.00 94.56 116 LEU A O 1
ATOM 768 N N . THR A 1 117 ? 5.793 -10.094 -2.490 1.00 96.19 117 THR A N 1
ATOM 769 C CA . THR A 1 117 ? 4.555 -10.835 -2.209 1.00 96.19 117 THR A CA 1
ATOM 770 C C . THR A 1 117 ? 4.690 -11.684 -0.947 1.00 96.19 117 THR A C 1
ATOM 772 O O . THR A 1 117 ? 3.812 -11.653 -0.083 1.00 96.19 117 THR A O 1
ATOM 775 N N . SER A 1 118 ? 5.793 -12.428 -0.814 1.00 97.81 118 SER A N 1
ATOM 776 C CA . SER A 1 118 ? 6.051 -13.236 0.379 1.00 97.81 118 SER A CA 1
ATOM 777 C C . SER A 1 118 ? 6.183 -12.358 1.622 1.00 97.81 118 SER A C 1
ATOM 779 O O . SER A 1 118 ? 5.527 -12.634 2.623 1.00 97.81 118 SER A O 1
ATOM 781 N N . LEU A 1 119 ? 6.972 -11.281 1.550 1.00 97.38 119 LEU A N 1
ATOM 782 C CA . LEU A 1 119 ? 7.154 -10.338 2.653 1.00 97.38 119 LEU A CA 1
ATOM 783 C C . LEU A 1 119 ? 5.815 -9.726 3.087 1.00 97.38 119 LEU A C 1
ATOM 785 O O . LEU A 1 119 ? 5.477 -9.759 4.265 1.00 97.38 119 LEU A O 1
ATOM 789 N N . THR A 1 120 ? 5.026 -9.220 2.141 1.00 98.19 120 THR A N 1
ATOM 790 C CA . THR A 1 120 ? 3.716 -8.617 2.401 1.00 98.19 120 THR A CA 1
ATOM 791 C C . THR A 1 120 ? 2.758 -9.592 3.079 1.00 98.19 120 THR A C 1
ATOM 793 O O . THR A 1 120 ? 2.088 -9.197 4.030 1.00 98.19 120 THR A O 1
ATOM 796 N N . ARG A 1 121 ? 2.703 -10.860 2.651 1.00 98.44 121 ARG A N 1
ATOM 797 C CA . ARG A 1 121 ? 1.843 -11.877 3.285 1.00 98.44 121 ARG A CA 1
ATOM 798 C C . ARG A 1 121 ? 2.296 -12.233 4.696 1.00 98.44 121 ARG A C 1
ATOM 800 O O . ARG A 1 121 ? 1.454 -12.348 5.588 1.00 98.44 121 ARG A O 1
ATOM 807 N N . THR A 1 122 ? 3.604 -12.380 4.900 1.00 98.44 122 THR A N 1
ATOM 808 C CA . THR A 1 122 ? 4.170 -12.639 6.227 1.00 98.44 122 THR A CA 1
ATOM 809 C C . THR A 1 122 ? 3.843 -11.491 7.176 1.00 98.44 122 THR A C 1
ATOM 811 O O . THR A 1 122 ? 3.223 -11.723 8.209 1.00 98.44 122 THR A O 1
ATOM 814 N N . LEU A 1 123 ? 4.149 -10.247 6.792 1.00 97.94 123 LEU A N 1
ATOM 815 C CA . LEU A 1 123 ? 3.878 -9.075 7.627 1.00 97.94 123 LEU A CA 1
ATOM 816 C C . LEU A 1 123 ? 2.380 -8.863 7.875 1.00 97.94 123 LEU A C 1
ATOM 818 O O . LEU A 1 123 ? 1.994 -8.537 8.990 1.00 97.94 123 LEU A O 1
ATOM 822 N N . ALA A 1 124 ? 1.527 -9.080 6.869 1.00 97.94 124 ALA A N 1
ATOM 823 C CA . ALA A 1 124 ? 0.078 -9.001 7.044 1.00 97.94 124 ALA A CA 1
ATOM 824 C C . ALA A 1 124 ? -0.425 -10.010 8.086 1.00 97.94 124 ALA A C 1
ATOM 826 O O . ALA A 1 124 ? -1.257 -9.666 8.916 1.00 97.94 124 ALA A O 1
ATOM 827 N N . THR A 1 125 ? 0.102 -11.237 8.070 1.00 98.25 125 THR A N 1
ATOM 828 C CA . THR A 1 125 ? -0.270 -12.275 9.044 1.00 98.25 125 THR A CA 1
ATOM 829 C C . THR A 1 125 ? 0.242 -11.928 10.438 1.00 98.25 125 THR A C 1
ATOM 831 O O . THR A 1 125 ? -0.512 -11.989 11.407 1.00 98.25 125 THR A O 1
ATOM 834 N N . GLU A 1 126 ? 1.512 -11.531 10.543 1.00 97.50 126 GLU A N 1
ATOM 835 C CA . GLU A 1 126 ? 2.132 -11.179 11.821 1.00 97.50 126 GLU A CA 1
ATOM 836 C C . GLU A 1 126 ? 1.485 -9.953 12.470 1.00 97.50 126 GLU A C 1
ATOM 838 O O . GLU A 1 126 ? 1.416 -9.891 13.697 1.00 97.50 126 GLU A O 1
ATOM 843 N N . TRP A 1 127 ? 1.042 -8.975 11.671 1.00 96.12 127 TRP A N 1
ATOM 844 C CA . TRP A 1 127 ? 0.541 -7.695 12.180 1.00 96.12 127 TRP A CA 1
ATOM 845 C C . TRP A 1 127 ? -0.990 -7.581 12.211 1.00 96.12 127 TRP A C 1
ATOM 847 O O . TRP A 1 127 ? -1.534 -6.593 12.716 1.00 96.12 127 TRP A O 1
ATOM 857 N N . ALA A 1 128 ? -1.705 -8.603 11.728 1.00 95.25 128 ALA A N 1
ATOM 858 C CA . ALA A 1 128 ? -3.163 -8.670 11.797 1.00 95.25 128 ALA A CA 1
ATOM 859 C C . ALA A 1 128 ? -3.721 -8.539 13.229 1.00 95.25 128 ALA A C 1
ATOM 861 O O . ALA A 1 128 ? -4.698 -7.804 13.394 1.00 95.25 128 ALA A O 1
ATOM 862 N N . PRO A 1 129 ? -3.124 -9.149 14.281 1.00 93.56 129 PRO A N 1
ATOM 863 C CA . PRO A 1 129 ? -3.602 -8.970 15.655 1.00 93.56 129 PRO A CA 1
ATOM 864 C C . PRO A 1 129 ? -3.534 -7.523 16.161 1.00 93.56 129 PRO A C 1
ATOM 866 O O . PRO A 1 129 ? -4.211 -7.188 17.126 1.00 93.56 129 PRO A O 1
ATOM 869 N N . GLN A 1 130 ? -2.728 -6.663 15.528 1.00 92.69 130 GLN A N 1
ATOM 870 C CA . GLN A 1 130 ? -2.652 -5.230 15.831 1.00 92.69 130 GLN A CA 1
ATOM 871 C C . GLN A 1 130 ? -3.492 -4.375 14.869 1.00 92.69 130 GLN A C 1
ATOM 873 O O . GLN A 1 130 ? -3.355 -3.155 14.854 1.00 92.69 130 GLN A O 1
ATOM 878 N N . HIS A 1 131 ? -4.351 -4.994 14.052 1.00 92.75 131 HIS A N 1
ATOM 879 C CA . HIS A 1 131 ? -5.190 -4.316 13.059 1.00 92.75 131 HIS A CA 1
ATOM 880 C C . HIS A 1 131 ? -4.397 -3.498 12.022 1.00 92.75 131 HIS A C 1
ATOM 882 O O . HIS A 1 131 ? -4.905 -2.524 11.457 1.00 92.75 131 HIS A O 1
ATOM 888 N N . ILE A 1 132 ? -3.153 -3.896 11.742 1.00 95.25 132 ILE A N 1
ATOM 889 C CA . ILE A 1 132 ? -2.324 -3.264 10.716 1.00 95.25 132 ILE A CA 1
ATOM 890 C C . ILE A 1 132 ? -2.443 -4.062 9.421 1.00 95.25 132 ILE A C 1
ATOM 892 O O . ILE A 1 132 ? -2.084 -5.237 9.351 1.00 95.25 132 ILE A O 1
ATOM 896 N N . ARG A 1 133 ? -2.914 -3.398 8.367 1.00 96.69 133 ARG A N 1
ATOM 897 C CA . ARG A 1 133 ? -3.024 -3.978 7.027 1.00 96.69 133 ARG A CA 1
ATOM 898 C C . ARG A 1 133 ? -1.730 -3.750 6.272 1.00 96.69 133 ARG A C 1
ATOM 900 O O . ARG A 1 133 ? -1.305 -2.613 6.121 1.00 96.69 133 ARG A O 1
ATOM 907 N N . VAL A 1 134 ? -1.134 -4.797 5.724 1.00 97.94 134 VAL A N 1
ATOM 908 C CA . VAL A 1 134 ? 0.041 -4.667 4.850 1.00 97.94 134 VAL A CA 1
ATOM 909 C C . VAL A 1 134 ? -0.338 -5.047 3.430 1.00 97.94 134 VAL A C 1
ATOM 911 O O . VAL A 1 134 ? -0.941 -6.097 3.235 1.00 97.94 134 VAL A O 1
ATOM 914 N N . ASN A 1 135 ? 0.002 -4.219 2.447 1.00 98.06 135 ASN A N 1
ATOM 915 C CA . ASN A 1 135 ? -0.161 -4.511 1.021 1.00 98.06 135 ASN A CA 1
ATOM 916 C C . ASN A 1 135 ? 1.088 -4.083 0.254 1.00 98.06 135 ASN A C 1
ATOM 918 O O . ASN A 1 135 ? 1.857 -3.240 0.725 1.00 98.06 135 ASN A O 1
ATOM 922 N N . CYS A 1 136 ? 1.283 -4.640 -0.937 1.00 96.44 136 CYS A N 1
ATOM 923 C CA . CYS A 1 136 ? 2.271 -4.120 -1.870 1.00 96.44 136 CYS A CA 1
ATOM 924 C C . CYS A 1 136 ? 1.624 -3.698 -3.179 1.00 96.44 136 CYS A C 1
ATOM 926 O O . CYS A 1 136 ? 0.620 -4.258 -3.613 1.00 96.44 136 CYS A O 1
ATOM 928 N N . LEU A 1 137 ? 2.225 -2.698 -3.803 1.00 95.25 137 LEU A N 1
ATOM 929 C CA . LEU A 1 137 ? 1.802 -2.134 -5.061 1.00 95.25 137 LEU A CA 1
ATOM 930 C C . LEU A 1 137 ? 2.974 -2.137 -6.039 1.00 95.25 137 LEU A C 1
ATOM 932 O O . LEU A 1 137 ? 4.005 -1.507 -5.811 1.00 95.25 137 LEU A O 1
ATOM 936 N N . LEU A 1 138 ? 2.780 -2.834 -7.146 1.00 91.75 138 LEU A N 1
ATOM 937 C CA . LEU A 1 138 ? 3.674 -2.848 -8.285 1.00 91.75 138 LEU A CA 1
ATOM 938 C C . LEU A 1 138 ? 3.152 -1.864 -9.323 1.00 91.75 138 LEU A C 1
ATOM 940 O O . LEU A 1 138 ? 1.985 -1.915 -9.718 1.00 91.75 138 LEU A O 1
ATOM 944 N N . THR A 1 139 ? 4.001 -0.932 -9.737 1.00 89.62 139 THR A N 1
ATOM 945 C CA . THR A 1 139 ? 3.627 0.116 -10.692 1.00 89.62 139 THR A CA 1
ATOM 946 C C . THR A 1 139 ? 4.630 0.194 -11.832 1.00 89.62 139 THR A C 1
ATOM 948 O O . THR A 1 139 ? 5.800 -0.115 -11.630 1.00 89.62 139 THR A O 1
ATOM 951 N N . PRO A 1 140 ? 4.256 0.741 -12.998 1.00 84.88 140 PRO A N 1
ATOM 952 C CA . PRO A 1 140 ? 5.223 1.286 -13.940 1.00 84.88 140 PRO A CA 1
ATOM 953 C C . PRO A 1 140 ? 6.195 2.231 -13.226 1.00 84.88 140 PRO A C 1
ATOM 955 O O . PRO A 1 140 ? 5.832 2.826 -12.209 1.00 84.88 140 PRO A O 1
ATOM 958 N N . GLN A 1 141 ? 7.395 2.425 -13.778 1.00 77.44 141 GLN A N 1
ATOM 959 C CA . GLN A 1 141 ? 8.401 3.317 -13.180 1.00 77.44 141 GLN A CA 1
ATOM 960 C C . GLN A 1 141 ? 7.864 4.738 -12.950 1.00 77.44 141 GLN A C 1
ATOM 962 O O . GLN A 1 141 ? 8.149 5.364 -11.935 1.00 77.44 141 GLN A O 1
ATOM 967 N N . ALA A 1 142 ? 7.048 5.230 -13.881 1.00 82.00 142 ALA A N 1
ATOM 968 C CA . ALA A 1 142 ? 6.389 6.526 -13.805 1.00 82.00 142 ALA A CA 1
ATOM 969 C C . ALA A 1 142 ? 4.875 6.338 -14.001 1.00 82.00 142 ALA A C 1
ATOM 971 O O . ALA A 1 142 ? 4.377 6.485 -15.120 1.00 82.00 142 ALA A O 1
ATOM 972 N N . PRO A 1 143 ? 4.124 5.949 -12.955 1.00 85.94 143 PRO A N 1
ATOM 973 C CA . PRO A 1 143 ? 2.687 5.774 -13.077 1.00 85.94 143 PRO A CA 1
ATOM 974 C C . PRO A 1 143 ? 1.990 7.132 -13.161 1.00 85.94 143 PRO A C 1
ATOM 976 O O . PRO A 1 143 ? 2.478 8.143 -12.650 1.00 85.94 143 PRO A O 1
ATOM 979 N N . ALA A 1 144 ? 0.807 7.144 -13.772 1.00 88.81 144 ALA A N 1
ATOM 980 C CA . ALA A 1 144 ? -0.042 8.325 -13.781 1.00 88.81 144 ALA A CA 1
ATOM 981 C C . ALA A 1 144 ? -0.400 8.744 -12.343 1.00 88.81 144 ALA A C 1
ATOM 983 O O . ALA A 1 144 ? -0.734 7.907 -11.500 1.00 88.81 144 ALA A O 1
ATOM 984 N N . THR A 1 145 ? -0.350 10.051 -12.076 1.00 90.81 145 THR A N 1
ATOM 985 C CA . THR A 1 145 ? -0.544 10.609 -10.732 1.00 90.81 145 THR A CA 1
ATOM 986 C C . THR A 1 145 ? -1.922 10.298 -10.162 1.00 90.81 145 THR A C 1
ATOM 988 O O . THR A 1 145 ? -2.003 9.852 -9.022 1.00 90.81 145 THR A O 1
ATOM 991 N N . GLN A 1 146 ? -2.994 10.504 -10.937 1.00 90.31 146 GLN A N 1
ATOM 992 C CA . GLN A 1 146 ? -4.349 10.365 -10.401 1.00 90.31 146 GLN A CA 1
ATOM 993 C C . GLN A 1 146 ? -4.706 8.917 -10.027 1.00 90.31 146 GLN A C 1
ATOM 995 O O . GLN A 1 146 ? -5.127 8.714 -8.894 1.00 90.31 146 GLN A O 1
ATOM 1000 N N . PRO A 1 147 ? -4.473 7.893 -10.875 1.00 91.12 147 PRO A N 1
ATOM 1001 C CA . PRO A 1 147 ? -4.727 6.505 -10.480 1.00 91.12 147 PRO A CA 1
ATOM 1002 C C . PRO A 1 147 ? -3.929 6.066 -9.246 1.00 91.12 147 PRO A C 1
ATOM 1004 O O . PRO A 1 147 ? -4.438 5.319 -8.412 1.00 91.12 147 PRO A O 1
ATOM 1007 N N . LEU A 1 148 ? -2.687 6.546 -9.106 1.00 91.75 148 LEU A N 1
ATOM 1008 C CA . LEU A 1 148 ? -1.882 6.281 -7.916 1.00 91.75 148 LEU A CA 1
ATOM 1009 C C . LEU A 1 148 ? -2.475 6.960 -6.672 1.00 91.75 148 LEU A C 1
ATOM 1011 O O . LEU A 1 148 ? -2.576 6.320 -5.628 1.00 91.75 148 LEU A O 1
ATOM 1015 N N . ALA A 1 149 ? -2.888 8.226 -6.783 1.00 92.31 149 ALA A N 1
ATOM 1016 C CA . ALA A 1 149 ? -3.527 8.965 -5.696 1.00 92.31 149 ALA A CA 1
ATOM 1017 C C . ALA A 1 149 ? -4.847 8.313 -5.259 1.00 92.31 149 ALA A C 1
ATOM 1019 O O . ALA A 1 149 ? -5.074 8.149 -4.062 1.00 92.31 149 ALA A O 1
ATOM 1020 N N . ASP A 1 150 ? -5.677 7.886 -6.213 1.00 92.94 150 ASP A N 1
ATOM 1021 C CA . ASP A 1 150 ? -6.956 7.223 -5.946 1.00 92.94 150 ASP A CA 1
ATOM 1022 C C . ASP A 1 150 ? -6.752 5.880 -5.234 1.00 92.94 150 ASP A C 1
ATOM 1024 O O . ASP A 1 150 ? -7.443 5.581 -4.262 1.00 92.94 150 ASP A O 1
ATOM 1028 N N . LEU A 1 151 ? -5.767 5.081 -5.658 1.00 94.00 151 LEU A N 1
ATOM 1029 C CA . LEU A 1 151 ? -5.471 3.809 -4.999 1.00 94.00 151 LEU A CA 1
ATOM 1030 C C . LEU A 1 151 ? -4.907 4.010 -3.587 1.00 94.00 151 LEU A C 1
ATOM 1032 O O . LEU A 1 151 ? -5.350 3.347 -2.650 1.00 94.00 151 LEU A O 1
ATOM 1036 N N . ILE A 1 152 ? -3.957 4.934 -3.418 1.00 94.19 152 ILE A N 1
ATOM 1037 C CA . ILE A 1 152 ? -3.424 5.301 -2.097 1.00 94.19 152 ILE A CA 1
ATOM 1038 C C . ILE A 1 152 ? -4.561 5.791 -1.192 1.00 94.19 152 ILE A C 1
ATOM 1040 O O . ILE A 1 152 ? -4.657 5.367 -0.040 1.00 94.19 152 ILE A O 1
ATOM 1044 N N . GLY A 1 153 ? -5.457 6.625 -1.722 1.00 92.81 153 GLY A N 1
ATOM 1045 C CA . GLY A 1 153 ? -6.617 7.122 -0.997 1.00 92.81 153 GLY A CA 1
ATOM 1046 C C . GLY A 1 153 ? -7.577 6.007 -0.582 1.00 92.81 153 GLY A C 1
ATOM 1047 O O . GLY A 1 153 ? -7.957 5.914 0.584 1.00 92.81 153 GLY A O 1
ATOM 1048 N N . TYR A 1 154 ? -7.912 5.101 -1.500 1.00 94.31 154 TYR A N 1
ATOM 1049 C CA . TYR A 1 154 ? -8.731 3.931 -1.190 1.00 94.31 154 TYR A CA 1
ATOM 1050 C C . TYR A 1 154 ? -8.113 3.082 -0.069 1.00 94.31 154 TYR A C 1
ATOM 1052 O O . TYR A 1 154 ? -8.808 2.719 0.881 1.00 94.31 154 TYR A O 1
ATOM 1060 N N . LEU A 1 155 ? -6.802 2.821 -0.135 1.00 95.00 155 LEU A N 1
ATOM 1061 C CA . LEU A 1 155 ? -6.085 2.024 0.864 1.00 95.00 155 LEU A CA 1
ATOM 1062 C C . LEU A 1 155 ? -6.009 2.706 2.237 1.00 95.00 155 LEU A C 1
ATOM 1064 O O . LEU A 1 155 ? -6.075 2.010 3.254 1.00 95.00 155 LEU A O 1
ATOM 1068 N N . ALA A 1 156 ? -5.917 4.036 2.281 1.00 92.19 156 ALA A N 1
ATOM 1069 C CA . ALA A 1 156 ? -5.982 4.817 3.519 1.00 92.19 156 ALA A CA 1
ATOM 1070 C C . ALA A 1 156 ? -7.398 4.860 4.127 1.00 92.19 156 ALA A C 1
ATOM 1072 O O . ALA A 1 156 ? -7.558 5.120 5.320 1.00 92.19 156 ALA A O 1
ATOM 1073 N N . GLY A 1 157 ? -8.431 4.604 3.322 1.00 88.38 157 GLY A N 1
ATOM 1074 C CA . GLY A 1 157 ? -9.826 4.639 3.742 1.00 88.38 157 GLY A CA 1
ATOM 1075 C C . GLY A 1 157 ? -10.335 3.346 4.402 1.00 88.38 157 GLY A C 1
ATOM 1076 O O . GLY A 1 157 ? -9.744 2.271 4.262 1.00 88.38 157 GLY A O 1
ATOM 1077 N N . PRO A 1 158 ? -11.502 3.412 5.074 1.00 87.50 158 PRO A N 1
ATOM 1078 C CA . PRO A 1 158 ? -12.138 2.250 5.703 1.00 87.50 158 PRO A CA 1
ATOM 1079 C C . PRO A 1 158 ? -12.652 1.226 4.681 1.00 87.50 158 PRO A C 1
ATOM 1081 O O . PRO A 1 158 ? -12.807 0.054 5.008 1.00 87.50 158 PRO A O 1
ATOM 1084 N N . ALA A 1 159 ? -12.879 1.635 3.428 1.00 89.56 159 ALA A N 1
ATOM 1085 C CA . ALA A 1 159 ? -13.326 0.744 2.356 1.00 89.56 159 ALA A CA 1
ATOM 1086 C C . ALA A 1 159 ? -12.302 -0.358 2.019 1.00 89.56 159 ALA A C 1
ATOM 1088 O O . ALA A 1 159 ? -12.662 -1.377 1.433 1.00 89.56 159 ALA A O 1
ATOM 1089 N N . ALA A 1 160 ? -11.041 -0.174 2.416 1.00 92.75 160 ALA A N 1
ATOM 1090 C CA . ALA A 1 160 ? -9.982 -1.161 2.274 1.00 92.75 160 ALA A CA 1
ATOM 1091 C C . ALA A 1 160 ? -9.728 -1.963 3.568 1.00 92.75 160 ALA A C 1
ATOM 1093 O O . ALA A 1 160 ? -8.701 -2.636 3.664 1.00 92.75 160 ALA A O 1
ATOM 1094 N N . ALA A 1 161 ? -10.614 -1.911 4.574 1.00 91.38 161 ALA A N 1
ATOM 1095 C CA . ALA A 1 161 ? -10.402 -2.551 5.882 1.00 91.38 161 ALA A CA 1
ATOM 1096 C C . ALA A 1 161 ? -10.137 -4.067 5.803 1.00 91.38 161 ALA A C 1
ATOM 1098 O O . ALA A 1 161 ? -9.408 -4.605 6.630 1.00 91.38 161 ALA A O 1
ATOM 1099 N N . LEU A 1 162 ? -10.686 -4.744 4.792 1.00 94.56 162 LEU A N 1
ATOM 1100 C CA . LEU A 1 162 ? -10.483 -6.180 4.564 1.00 94.56 162 LEU A CA 1
ATOM 1101 C C . LEU A 1 162 ? -9.347 -6.489 3.578 1.00 94.56 162 LEU A C 1
ATOM 1103 O O . LEU A 1 162 ? -9.023 -7.651 3.348 1.00 94.56 162 LEU A O 1
ATOM 1107 N N . LEU A 1 163 ? -8.739 -5.463 2.980 1.00 96.38 163 LEU A N 1
ATOM 1108 C CA . LEU A 1 163 ? -7.691 -5.628 1.984 1.00 96.38 163 LEU A CA 1
ATOM 1109 C C . LEU A 1 163 ? -6.326 -5.633 2.681 1.00 96.38 163 LEU A C 1
ATOM 1111 O O . LEU A 1 163 ? -5.782 -4.585 3.036 1.00 96.38 163 LEU A O 1
ATOM 1115 N N . THR A 1 164 ? -5.774 -6.829 2.878 1.00 97.75 164 THR A N 1
ATOM 1116 C CA . THR A 1 164 ? -4.425 -7.042 3.414 1.00 97.75 164 THR A CA 1
ATOM 1117 C C . THR A 1 164 ? -3.773 -8.298 2.822 1.00 97.75 164 THR A C 1
ATOM 1119 O O . THR A 1 164 ? -4.456 -9.194 2.323 1.00 97.75 164 THR A O 1
ATOM 1122 N N . GLY A 1 165 ? -2.441 -8.352 2.834 1.00 97.75 165 GLY A N 1
ATOM 1123 C CA . GLY A 1 165 ? -1.635 -9.430 2.273 1.00 97.75 165 GLY A CA 1
ATOM 1124 C C . GLY A 1 165 ? -1.589 -9.439 0.744 1.00 97.75 165 GLY A C 1
ATOM 1125 O O . GLY A 1 165 ? -1.148 -10.436 0.167 1.00 97.75 165 GLY A O 1
ATOM 1126 N N . GLN A 1 166 ? -2.062 -8.377 0.080 1.00 97.38 166 GLN A N 1
ATOM 1127 C CA . GLN A 1 166 ? -2.279 -8.385 -1.366 1.00 97.38 166 GLN A CA 1
ATOM 1128 C C . GLN A 1 166 ? -1.124 -7.749 -2.146 1.00 97.38 166 GLN A C 1
ATOM 1130 O O . GLN A 1 166 ? -0.725 -6.622 -1.828 1.00 97.38 166 GLN A O 1
ATOM 1135 N N . PRO A 1 167 ? -0.640 -8.420 -3.210 1.00 94.75 167 PRO A N 1
ATOM 1136 C CA . PRO A 1 167 ? 0.060 -7.767 -4.298 1.00 94.75 167 PRO A CA 1
ATOM 1137 C C . PRO A 1 167 ? -0.946 -7.142 -5.265 1.00 94.75 167 PRO A C 1
ATOM 1139 O O . PRO A 1 167 ? -1.778 -7.821 -5.863 1.00 94.75 167 PRO A O 1
ATOM 1142 N N . LEU A 1 168 ? -0.868 -5.826 -5.409 1.00 94.44 168 LEU A N 1
ATOM 1143 C CA . LEU A 1 168 ? -1.664 -5.041 -6.340 1.00 94.44 168 LEU A CA 1
ATOM 1144 C C . LEU A 1 168 ? -0.772 -4.601 -7.496 1.00 94.44 168 LEU A C 1
ATOM 1146 O O . LEU A 1 168 ? 0.372 -4.215 -7.272 1.00 94.44 168 LEU A O 1
ATOM 1150 N N . THR A 1 169 ? -1.303 -4.592 -8.714 1.00 90.88 169 THR A N 1
ATOM 1151 C CA . THR A 1 169 ? -0.578 -4.089 -9.886 1.00 90.88 169 THR A CA 1
ATOM 1152 C C . THR A 1 169 ? -1.355 -2.943 -10.511 1.00 90.88 169 THR A C 1
ATOM 1154 O O . THR A 1 169 ? -2.479 -3.127 -10.983 1.00 90.88 169 THR A O 1
ATOM 1157 N N . LEU A 1 170 ? -0.756 -1.752 -10.549 1.00 87.94 170 LEU A N 1
ATOM 1158 C CA . LEU A 1 170 ? -1.291 -0.627 -11.312 1.00 87.94 170 LEU A CA 1
ATOM 1159 C C . LEU A 1 170 ? -0.874 -0.779 -12.767 1.00 87.94 170 LEU A C 1
ATOM 1161 O O . LEU A 1 170 ? 0.191 -0.329 -13.172 1.00 87.94 170 LEU A O 1
ATOM 1165 N N . THR A 1 171 ? -1.728 -1.401 -13.568 1.00 79.62 171 THR A N 1
ATOM 1166 C CA . THR A 1 171 ? -1.497 -1.478 -15.012 1.00 79.62 171 THR A CA 1
ATOM 1167 C C . THR A 1 171 ? -1.952 -0.161 -15.651 1.00 79.62 171 THR A C 1
ATOM 1169 O O . THR A 1 171 ? -3.031 0.329 -15.301 1.00 79.62 171 THR A O 1
ATOM 1172 N N . PRO A 1 172 ? -1.177 0.447 -16.571 1.00 68.50 172 PRO A N 1
ATOM 1173 C CA . PRO A 1 172 ? -1.687 1.563 -17.357 1.00 68.50 172 PRO A CA 1
ATOM 1174 C C . PRO A 1 172 ? -2.965 1.125 -18.090 1.00 68.50 172 PRO A C 1
ATOM 1176 O O . PRO A 1 172 ? -3.084 -0.051 -18.447 1.00 68.50 172 PRO A O 1
ATOM 1179 N N . PRO A 1 173 ? -3.934 2.030 -18.312 1.00 63.69 173 PRO A N 1
ATOM 1180 C CA . PRO A 1 173 ? -5.143 1.674 -19.038 1.00 63.69 173 PRO A CA 1
ATOM 1181 C C . PRO A 1 173 ? -4.737 1.081 -20.387 1.00 63.69 173 PRO A C 1
ATOM 1183 O O . PRO A 1 173 ? -4.005 1.716 -21.148 1.00 63.69 173 PRO A O 1
ATOM 1186 N N . ALA A 1 174 ? -5.176 -0.151 -20.661 1.00 59.56 174 ALA A N 1
ATOM 1187 C CA . ALA A 1 174 ? -4.954 -0.764 -21.960 1.00 59.56 174 ALA A CA 1
ATOM 1188 C C . ALA A 1 174 ? -5.453 0.210 -23.032 1.00 59.56 174 ALA A C 1
ATOM 1190 O O . ALA A 1 174 ? -6.544 0.775 -22.891 1.00 59.56 174 ALA A O 1
ATOM 1191 N N . ALA A 1 175 ? -4.657 0.430 -24.081 1.00 52.97 175 ALA A N 1
ATOM 1192 C CA . ALA A 1 175 ? -5.112 1.192 -25.232 1.00 52.97 175 ALA A CA 1
ATOM 1193 C C . ALA A 1 175 ? -6.401 0.528 -25.722 1.00 52.97 175 ALA A C 1
ATOM 1195 O O . AL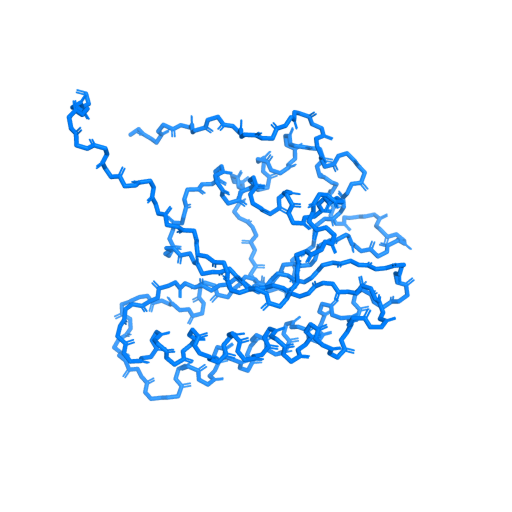A A 1 175 ? -6.383 -0.606 -26.197 1.00 52.97 175 ALA A O 1
ATOM 1196 N N . ARG A 1 176 ? -7.541 1.192 -25.516 1.00 48.75 176 ARG A N 1
ATOM 1197 C CA . ARG A 1 176 ? -8.829 0.646 -25.927 1.00 48.75 176 ARG A CA 1
ATOM 1198 C C . ARG A 1 176 ? -8.789 0.559 -27.454 1.00 48.75 176 ARG A C 1
ATOM 1200 O O . ARG A 1 176 ? -8.628 1.608 -28.085 1.00 48.75 176 ARG A O 1
ATOM 1207 N N . PRO A 1 177 ? -8.902 -0.633 -28.063 1.00 43.59 177 PRO A N 1
ATOM 1208 C CA . PRO A 1 177 ? -8.907 -0.724 -29.514 1.00 43.59 177 PRO A CA 1
ATOM 1209 C C . PRO A 1 177 ? -10.090 0.096 -30.049 1.00 43.59 177 PRO A C 1
ATOM 1211 O O . PRO A 1 177 ? -11.226 -0.101 -29.621 1.00 43.59 177 PRO A O 1
ATOM 1214 N N . GLY A 1 178 ? -9.808 1.060 -30.933 1.00 53.66 178 GLY A N 1
ATOM 1215 C CA . GLY A 1 178 ? -10.827 1.844 -31.645 1.00 53.66 178 GLY A CA 1
ATOM 1216 C C . GLY A 1 178 ? -11.061 3.290 -31.191 1.00 53.66 178 GLY A C 1
ATOM 1217 O O . GLY A 1 178 ? -11.972 3.923 -31.715 1.00 53.66 178 GLY A O 1
ATOM 1218 N N . ARG A 1 179 ? -10.272 3.853 -30.266 1.00 44.41 179 ARG A N 1
ATOM 1219 C CA . ARG A 1 179 ? -10.353 5.289 -29.934 1.00 44.41 179 ARG A CA 1
ATOM 1220 C C . ARG A 1 179 ? -9.064 6.001 -30.346 1.00 44.41 179 ARG A C 1
ATOM 1222 O O . ARG A 1 179 ? -8.123 6.080 -29.563 1.00 44.41 179 ARG A O 1
ATOM 1229 N N . THR A 1 180 ? -9.015 6.466 -31.593 1.00 46.12 180 THR A N 1
ATOM 1230 C CA . THR A 1 180 ? -7.986 7.405 -32.062 1.00 46.12 180 THR A CA 1
ATOM 1231 C C . THR A 1 180 ? -8.122 8.732 -31.317 1.00 46.12 180 THR A C 1
ATOM 1233 O O . THR A 1 180 ? -9.237 9.136 -30.978 1.00 46.12 180 THR A O 1
ATOM 1236 N N . ALA A 1 181 ? -6.972 9.334 -31.004 1.00 45.06 181 ALA A N 1
ATOM 1237 C CA . ALA A 1 181 ? -6.851 10.641 -30.362 1.00 45.06 181 ALA A CA 1
ATOM 1238 C C . ALA A 1 181 ? -7.473 11.763 -31.202 1.00 45.06 181 ALA A C 1
ATOM 1240 O O . ALA A 1 181 ? -7.483 11.620 -32.447 1.00 45.06 181 ALA A O 1
#

Sequence (181 aa):
MTTSQASCLAAGALTGRTIVWVAGAPTPALTAALAGLGARPPGAATTPPDLVVADLRDSVAPTAVDRPGRAGAVLTAAFTAARAGRDLLTGATGGGLLLTAADAPGPTGAALHAGLTSLTRTLATEWAPQHIRVNCLLTPQAPATQPLADLIGYLAGPAAALLTGQPLTLTPPAARPGRTA

pLDDT: mean 84.04, std 14.95, range [36.5, 98.44]

Radius of gyration: 16.37 Å; chains: 1; bounding box: 39×31×52 Å